Protein AF-A0A8D8JQ17-F1 (afdb_monomer_lite)

Secondary structure (DSSP, 8-state):
---------TTS----TTTTTT-S-TTS------SSSPP-----GGG-PPPP-GGGS-GGG--TTS-TTTTHHHHHHHHHHHHHHHHHHHHHHHHHHHHHHHHHTSPPTT-

Organism: Culex pipiens (NCBI:txid7175)

Radius of gyration: 30.54 Å; chains: 1; bounding box: 68×34×79 Å

pLDDT: mean 79.53, std 19.56, range [33.91, 98.69]

Foldseek 3Di:
DDDDPPPPPPPDDDQDPVVCVPVADPPDDDDDDDPDDRDDHDDDPVVDDDDDPLVPDDPLPNDPVDDSVVCVVVVVCVVCVVVVVVVVVVVVVVVVVVVVVVVVPDDDPVD

Sequence (111 aa):
VKSDNLLVDTKKPFLCRESLSGQSAKSGLAVSSSLNARSSVRFAHTDIKIPDFSDYRRPEVLNPNKQSQESGDARRAFSYLMTGSTLVVGVYTAKTVVTQFESSMRASADV

Structure (mmCIF, N/CA/C/O backbone):
data_AF-A0A8D8JQ17-F1
#
_entry.id   AF-A0A8D8JQ17-F1
#
loop_
_atom_site.group_PDB
_atom_site.id
_atom_site.type_symbol
_atom_site.label_atom_id
_atom_site.label_alt_id
_atom_site.label_comp_id
_atom_site.label_asym_id
_atom_site.label_entity_id
_atom_site.label_seq_id
_atom_site.pdbx_PDB_ins_code
_atom_site.Cartn_x
_atom_site.Cartn_y
_atom_site.Cartn_z
_atom_site.occupancy
_atom_site.B_iso_or_equiv
_atom_site.auth_seq_id
_atom_site.auth_comp_id
_atom_site.auth_asym_id
_atom_site.auth_atom_id
_atom_site.pdbx_PDB_model_num
ATOM 1 N N . VAL A 1 1 ? -39.511 -4.867 -15.186 1.00 38.88 1 VAL A N 1
ATOM 2 C CA . VAL A 1 1 ? -39.126 -3.672 -14.401 1.00 38.88 1 VAL A CA 1
ATOM 3 C C . VAL A 1 1 ? -38.148 -4.136 -13.339 1.00 38.88 1 VAL A C 1
ATOM 5 O O . VAL A 1 1 ? -38.531 -4.916 -12.479 1.00 38.88 1 VAL A O 1
ATOM 8 N N . LYS A 1 2 ? -36.864 -3.813 -13.510 1.00 33.91 2 LYS A N 1
ATOM 9 C CA . LYS A 1 2 ? -35.771 -4.256 -12.638 1.00 33.91 2 LYS A CA 1
ATOM 10 C C . LYS A 1 2 ? -35.773 -3.337 -11.417 1.00 33.91 2 LYS A C 1
ATOM 12 O O . LYS A 1 2 ? -35.641 -2.133 -11.579 1.00 33.91 2 LYS A O 1
ATOM 17 N N . SER A 1 3 ? -36.029 -3.887 -10.236 1.00 43.19 3 SER A N 1
ATOM 18 C CA . SER A 1 3 ? -35.979 -3.143 -8.980 1.00 43.19 3 SER A CA 1
ATOM 19 C C . SER A 1 3 ? -34.520 -2.881 -8.629 1.00 43.19 3 SER A C 1
ATOM 21 O O . SER A 1 3 ? -33.791 -3.808 -8.269 1.00 43.19 3 SER A O 1
ATOM 23 N N . ASP A 1 4 ? -34.093 -1.631 -8.765 1.00 42.19 4 ASP A N 1
ATOM 24 C CA . ASP A 1 4 ? -32.829 -1.174 -8.208 1.00 42.19 4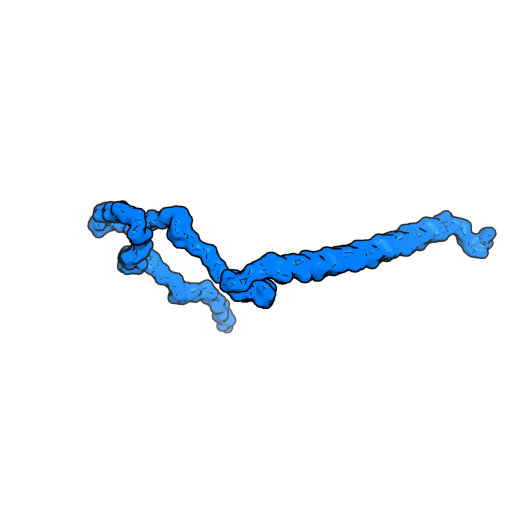 ASP A CA 1
ATOM 25 C C . ASP A 1 4 ? -32.912 -1.329 -6.688 1.00 42.19 4 ASP A C 1
ATOM 27 O O . ASP A 1 4 ? -33.691 -0.654 -6.012 1.00 42.19 4 ASP A O 1
ATOM 31 N N . ASN A 1 5 ? -32.145 -2.278 -6.150 1.00 51.38 5 ASN A N 1
ATOM 32 C CA . ASN A 1 5 ? -31.953 -2.417 -4.715 1.00 51.38 5 ASN A CA 1
ATOM 33 C C . ASN A 1 5 ? -31.162 -1.195 -4.245 1.00 51.38 5 ASN A C 1
ATOM 35 O O . ASN A 1 5 ? -29.932 -1.208 -4.208 1.00 51.38 5 ASN A O 1
ATOM 39 N N . LEU A 1 6 ? -31.874 -0.115 -3.925 1.00 53.00 6 LEU A N 1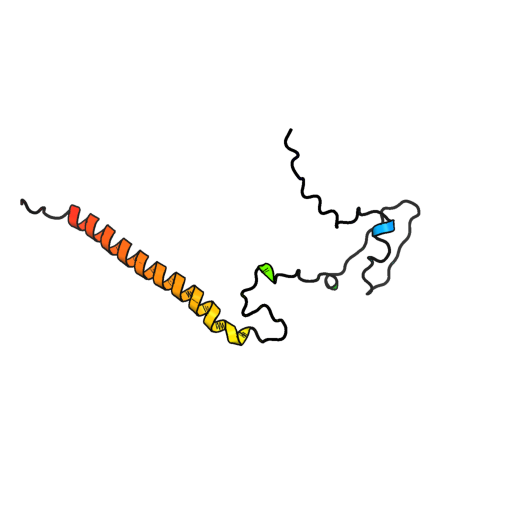
ATOM 40 C CA . LEU A 1 6 ? -31.325 0.975 -3.140 1.00 53.00 6 LEU A CA 1
ATOM 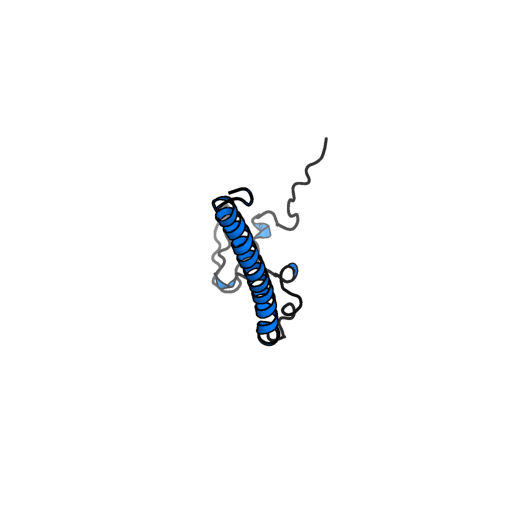41 C C . LEU A 1 6 ? -30.816 0.353 -1.840 1.00 53.00 6 LEU A C 1
ATOM 43 O O . LEU A 1 6 ? -31.601 -0.186 -1.059 1.00 53.00 6 LEU A O 1
ATOM 47 N N . LEU A 1 7 ? -29.500 0.398 -1.631 1.00 57.66 7 LEU A N 1
ATOM 48 C CA . LEU A 1 7 ? -28.855 0.033 -0.373 1.00 57.66 7 LEU A CA 1
ATOM 49 C C . LEU A 1 7 ? -29.260 1.080 0.671 1.00 57.66 7 LEU A C 1
ATOM 51 O O . LEU A 1 7 ? -28.519 2.001 1.005 1.00 57.66 7 LEU A O 1
ATOM 55 N N . VAL A 1 8 ? -30.498 0.982 1.141 1.00 53.88 8 VAL A N 1
ATOM 56 C CA . VAL A 1 8 ? -30.940 1.638 2.358 1.00 53.88 8 VAL A CA 1
ATOM 57 C C . VAL A 1 8 ? -30.454 0.736 3.476 1.00 53.88 8 VAL A C 1
ATOM 59 O O . VAL A 1 8 ? -30.945 -0.377 3.651 1.00 53.88 8 VAL A O 1
ATOM 62 N N . ASP A 1 9 ? -29.431 1.197 4.189 1.00 52.53 9 ASP A N 1
ATOM 63 C CA . ASP A 1 9 ? -28.966 0.556 5.412 1.00 52.53 9 ASP A CA 1
ATOM 64 C C . ASP A 1 9 ? -30.109 0.578 6.437 1.00 52.53 9 ASP A C 1
ATOM 66 O O . ASP A 1 9 ? -30.332 1.571 7.129 1.00 52.53 9 ASP A O 1
ATOM 70 N N . THR A 1 10 ? -30.866 -0.518 6.504 1.00 56.41 10 THR A N 1
ATOM 71 C CA . THR A 1 10 ? -32.000 -0.716 7.418 1.00 56.41 10 THR A CA 1
ATOM 72 C C . THR A 1 10 ? -31.588 -0.679 8.887 1.00 56.41 10 THR A C 1
ATOM 74 O O . THR A 1 10 ? -32.454 -0.606 9.758 1.00 56.41 10 THR A O 1
ATOM 77 N N . LYS A 1 11 ? -30.281 -0.692 9.187 1.00 56.59 11 LYS A N 1
ATOM 78 C CA . LYS A 1 11 ? -29.756 -0.533 10.545 1.00 56.59 11 LYS A CA 1
ATOM 79 C C . LYS A 1 11 ? -29.566 0.923 10.956 1.00 56.59 11 LYS A C 1
ATOM 81 O O . LYS A 1 11 ? -29.274 1.160 12.126 1.00 56.59 11 LYS A O 1
ATOM 86 N N . LYS A 1 12 ? -29.725 1.899 10.055 1.00 57.31 12 LYS A N 1
ATOM 87 C CA . LYS A 1 12 ? -29.691 3.318 10.431 1.00 57.31 12 LYS A CA 1
ATOM 88 C C . LYS A 1 12 ? -31.057 3.713 10.992 1.00 57.31 12 LYS A C 1
ATOM 90 O O . LYS A 1 12 ? -32.014 3.800 10.221 1.00 57.31 12 LYS A O 1
ATOM 95 N N . PRO A 1 13 ? -31.184 3.948 12.311 1.00 57.41 13 PRO A N 1
ATOM 96 C CA . PRO A 1 13 ? -32.449 4.392 12.870 1.00 57.41 13 PRO A CA 1
ATOM 97 C C . PRO A 1 13 ? -32.812 5.749 12.263 1.00 57.41 13 PRO A C 1
ATOM 99 O O . PRO A 1 13 ? -31.967 6.644 12.171 1.00 57.41 13 PRO A O 1
ATOM 102 N N . PHE A 1 14 ? -34.075 5.907 11.857 1.00 56.16 14 PHE A N 1
ATOM 103 C CA . PHE A 1 14 ? -34.635 7.225 11.571 1.00 56.16 14 PHE A CA 1
ATOM 104 C C . PHE A 1 14 ? -34.374 8.119 12.784 1.00 56.16 14 PHE A C 1
ATOM 106 O O . PHE A 1 14 ? -34.719 7.739 13.900 1.00 56.16 14 PHE A O 1
ATOM 113 N N . LEU A 1 15 ? -33.722 9.267 12.569 1.00 60.12 15 LEU A N 1
ATOM 114 C CA . LEU A 1 15 ? -33.333 10.197 13.632 1.00 60.12 15 LEU A CA 1
ATOM 115 C C . LEU A 1 15 ? -34.566 10.954 14.153 1.00 60.12 15 LEU A C 1
ATOM 117 O O . LEU A 1 15 ? -34.759 12.136 13.870 1.00 60.12 15 LEU A O 1
ATOM 121 N N . CYS A 1 16 ? -35.417 10.245 14.885 1.00 58.62 16 CYS A N 1
ATOM 122 C CA . CYS A 1 16 ? -36.570 10.779 15.595 1.00 58.62 16 CYS A CA 1
ATOM 123 C C . CYS A 1 16 ? -36.180 11.120 17.041 1.00 58.62 16 CYS A C 1
ATOM 125 O O . CYS A 1 16 ? -35.153 10.677 17.560 1.00 58.62 16 CYS A O 1
ATOM 127 N N . ARG A 1 17 ? -37.006 11.913 17.727 1.00 57.38 17 ARG A N 1
ATOM 128 C CA . ARG A 1 17 ? -36.770 12.312 19.126 1.00 57.38 17 ARG A CA 1
ATOM 129 C C . ARG A 1 17 ? -36.561 11.095 20.038 1.00 57.38 17 ARG A C 1
ATOM 131 O O . ARG A 1 17 ? -35.731 11.126 20.942 1.00 57.38 17 ARG A O 1
ATOM 138 N N . GLU A 1 18 ? -37.283 10.018 19.761 1.00 63.00 18 GLU A N 1
ATOM 139 C CA . GLU A 1 18 ? -37.270 8.755 20.492 1.00 63.00 18 GLU A CA 1
ATOM 140 C C . GLU A 1 18 ? -35.980 7.964 20.238 1.00 63.00 18 GLU A C 1
ATOM 142 O O . GLU A 1 18 ? -35.457 7.345 21.160 1.00 63.00 18 GLU A O 1
ATOM 147 N N . SER A 1 19 ? -35.414 8.033 19.025 1.00 62.09 19 SER A N 1
ATOM 148 C CA . SER A 1 19 ? -34.164 7.340 18.679 1.00 62.09 19 SER A CA 1
ATOM 149 C C . SER A 1 19 ? -32.920 8.045 19.227 1.00 62.09 19 SER A C 1
ATOM 151 O O . SER A 1 19 ? -31.878 7.413 19.389 1.00 62.09 19 SER A O 1
ATOM 153 N N . LEU A 1 20 ? -33.012 9.354 19.496 1.00 59.03 20 LEU A N 1
ATOM 154 C CA . LEU A 1 20 ? -31.962 10.150 20.144 1.00 59.03 20 LEU A CA 1
ATOM 155 C C . LEU A 1 20 ? -31.981 10.026 21.680 1.00 59.03 20 LEU A C 1
ATOM 157 O O . LEU A 1 20 ? -31.031 10.456 22.341 1.00 59.03 20 LEU A O 1
ATOM 161 N N . SER A 1 21 ? -33.027 9.432 22.262 1.00 57.34 21 SER A N 1
ATOM 162 C CA . SER A 1 21 ? -33.107 9.175 23.702 1.00 57.34 21 SER A CA 1
ATOM 163 C C . SER A 1 21 ? -31.997 8.210 24.135 1.00 57.34 21 SER A C 1
ATOM 165 O O . SER A 1 21 ? -31.861 7.116 23.595 1.00 57.34 21 SER A O 1
ATOM 167 N N . GLY A 1 22 ? -31.156 8.622 25.089 1.00 59.56 22 GLY A N 1
ATOM 168 C CA . GLY A 1 22 ? -30.042 7.804 25.592 1.00 59.56 22 GLY A CA 1
ATOM 169 C C . GLY A 1 22 ? -28.775 7.783 24.721 1.00 59.56 22 GLY A C 1
ATOM 170 O O . GLY A 1 22 ? -27.785 7.181 25.130 1.00 59.56 22 GLY A O 1
ATOM 171 N N . GLN A 1 23 ? -28.766 8.481 23.578 1.00 62.56 23 GLN A N 1
ATOM 172 C CA . GLN A 1 23 ? -27.586 8.666 22.710 1.00 62.56 23 GLN A CA 1
ATOM 173 C C . GLN A 1 23 ? -26.631 9.763 23.217 1.00 62.56 23 GLN A C 1
ATOM 175 O O . GLN A 1 23 ? -25.587 10.000 22.615 1.00 62.56 23 GLN A O 1
ATOM 180 N N . SER A 1 24 ? -26.985 10.458 24.304 1.00 56.69 24 SER A N 1
ATOM 181 C CA . SER A 1 24 ? -26.143 11.510 24.877 1.00 56.69 24 SER A CA 1
ATOM 182 C C . SER A 1 24 ? -24.799 10.943 25.321 1.00 56.69 24 SER A C 1
ATOM 184 O O . SER A 1 24 ? -24.753 9.945 26.044 1.00 56.69 24 SER A O 1
ATOM 186 N N . ALA A 1 25 ? -23.719 11.626 24.936 1.00 57.28 25 ALA A N 1
ATOM 187 C CA . ALA A 1 25 ? -22.381 11.367 25.444 1.00 57.28 25 ALA A CA 1
ATOM 188 C C . ALA A 1 25 ? -22.437 11.321 26.978 1.00 57.28 25 ALA A C 1
ATOM 190 O O . ALA A 1 25 ? -22.801 12.304 27.627 1.00 57.28 25 ALA A O 1
ATOM 191 N N . LYS A 1 26 ? -22.146 10.158 27.569 1.00 56.31 26 LYS A N 1
ATOM 192 C CA . LYS A 1 26 ? -22.281 9.894 29.014 1.00 56.31 26 LYS A CA 1
ATOM 193 C C . LYS A 1 26 ? -21.246 10.645 29.875 1.00 56.31 26 LYS A C 1
ATOM 195 O O . LYS A 1 26 ? -21.046 10.284 31.029 1.00 56.31 26 LYS A O 1
ATOM 200 N N . SER A 1 27 ? -20.577 11.665 29.336 1.00 54.47 27 SER A N 1
ATOM 201 C CA . SER A 1 27 ? -19.420 12.327 29.948 1.00 54.47 27 SER A CA 1
ATOM 202 C C . SER A 1 27 ? -19.577 13.841 30.167 1.00 54.47 27 SER A C 1
ATOM 204 O O . SER A 1 27 ? -18.572 14.528 30.320 1.00 54.47 27 SER A O 1
ATOM 206 N N . GLY A 1 28 ? -20.798 14.393 30.217 1.00 56.09 28 GLY A N 1
ATOM 207 C CA . GLY A 1 28 ? -20.998 15.819 30.526 1.00 56.09 28 GLY A CA 1
ATOM 208 C C . GLY A 1 28 ? -22.425 16.209 30.929 1.00 56.09 28 GLY A C 1
ATOM 209 O O . GLY A 1 28 ? -23.360 15.431 30.747 1.00 56.09 28 GLY A O 1
ATOM 210 N N . LEU A 1 29 ? -22.589 17.423 31.483 1.00 51.59 29 LEU A N 1
ATOM 211 C CA . LEU A 1 29 ? -23.900 17.995 31.824 1.00 51.59 29 LEU A CA 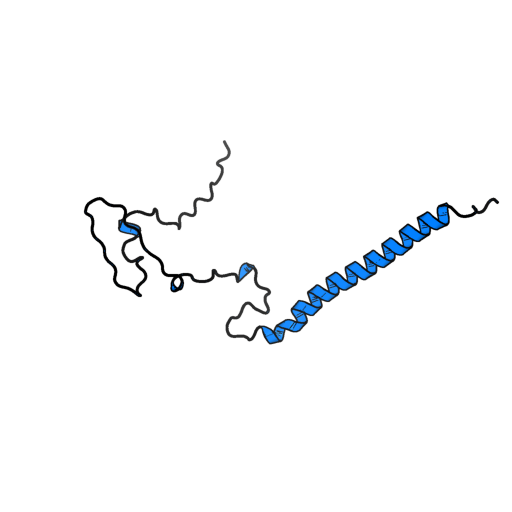1
ATOM 212 C C . LEU A 1 29 ? -24.784 18.088 30.570 1.00 51.59 29 LEU A C 1
ATOM 214 O O . LEU A 1 29 ? -24.527 18.889 29.671 1.00 51.59 29 LEU A O 1
ATOM 218 N N . ALA A 1 30 ? -25.846 17.286 30.533 1.00 54.03 30 ALA A N 1
ATOM 219 C CA . ALA A 1 30 ? -26.859 17.331 29.489 1.00 54.03 30 ALA A CA 1
ATOM 220 C C . ALA A 1 30 ? -27.951 18.345 29.868 1.00 54.03 30 ALA A C 1
ATOM 222 O O . ALA A 1 30 ? 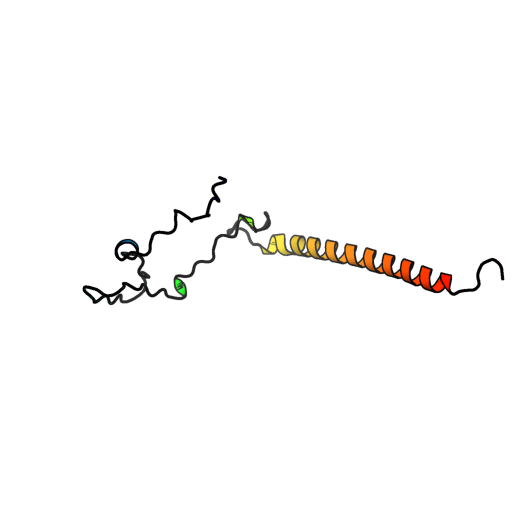-28.689 18.142 30.830 1.00 54.03 30 ALA A O 1
ATOM 223 N N . VAL A 1 31 ? -28.067 19.435 29.107 1.00 53.97 31 VAL A N 1
ATOM 224 C CA . VAL A 1 31 ? -29.177 20.395 29.217 1.00 53.97 31 VAL A CA 1
ATOM 225 C C . VAL A 1 31 ? -30.171 20.096 28.097 1.00 53.97 31 VAL A C 1
ATOM 227 O O . VAL A 1 31 ? -29.804 20.125 26.923 1.00 53.97 31 VAL A O 1
ATOM 230 N N . SER A 1 32 ? -31.425 19.800 28.443 1.00 56.50 32 SER A N 1
ATOM 231 C CA . SER A 1 32 ? -32.514 19.616 27.478 1.00 56.50 32 SER A CA 1
ATOM 232 C C . SER A 1 32 ? -33.708 20.477 27.876 1.00 56.50 32 SER A C 1
ATOM 234 O O . SER A 1 32 ? -34.271 20.296 28.953 1.00 56.50 32 SER A O 1
ATOM 236 N N . SER A 1 33 ? -34.100 21.416 27.016 1.00 53.78 33 SER A N 1
ATOM 237 C CA . SER A 1 33 ? -35.329 22.191 27.187 1.00 53.78 33 SER A CA 1
ATOM 238 C C . SER A 1 33 ? -35.958 22.517 25.831 1.00 53.78 33 SER A C 1
ATOM 240 O O . SER A 1 33 ? -35.450 23.340 25.079 1.00 53.78 33 SER A O 1
ATOM 242 N N . SER A 1 34 ? -37.072 21.853 25.501 1.00 59.44 34 SER A N 1
ATOM 243 C CA . SER A 1 34 ? -38.152 22.398 24.658 1.00 59.44 34 SER A CA 1
ATOM 244 C C . SER A 1 34 ? -39.326 21.411 24.556 1.00 59.44 34 SER A C 1
ATOM 246 O O . SER A 1 34 ? -39.138 20.195 24.599 1.00 59.44 34 SER A O 1
ATOM 248 N N . LEU A 1 35 ? -40.539 21.937 24.369 1.00 57.06 35 LEU A N 1
ATOM 249 C CA . LEU A 1 35 ? -41.741 21.138 24.097 1.00 57.06 35 LEU A CA 1
ATOM 250 C C . LEU A 1 35 ? -41.888 20.767 22.606 1.00 57.06 35 LEU A C 1
ATOM 252 O O . LEU A 1 35 ? -42.524 19.762 22.312 1.00 57.06 35 LEU A O 1
ATOM 256 N N . ASN A 1 36 ? -41.253 21.519 21.692 1.00 57.62 36 ASN A N 1
ATOM 257 C CA . ASN A 1 36 ? -41.383 21.375 20.230 1.00 57.62 36 ASN A CA 1
ATOM 258 C C . ASN A 1 36 ? -40.073 21.580 19.430 1.00 57.62 36 ASN A C 1
ATOM 260 O O . ASN A 1 36 ? -40.126 21.657 18.203 1.00 57.62 36 ASN A O 1
ATOM 264 N N . ALA A 1 37 ? -38.896 21.705 20.058 1.00 58.16 37 ALA A N 1
ATOM 265 C CA . ALA A 1 37 ? -37.649 21.885 19.303 1.00 58.16 37 ALA A CA 1
ATOM 266 C C . ALA A 1 37 ? -37.009 20.541 18.930 1.00 58.16 37 ALA A C 1
ATOM 268 O O . ALA A 1 37 ? -37.174 19.523 19.607 1.00 58.16 37 ALA A O 1
ATOM 269 N N . ARG A 1 38 ? -36.242 20.551 17.835 1.00 57.56 38 ARG A N 1
ATOM 270 C CA . ARG A 1 38 ? -35.463 19.390 17.398 1.00 57.56 38 ARG A CA 1
ATOM 271 C C . ARG A 1 38 ? -34.431 19.038 18.470 1.00 57.56 38 ARG A C 1
ATOM 273 O O . ARG A 1 38 ? -33.603 19.871 18.828 1.00 57.56 38 ARG A O 1
ATOM 280 N N . SER A 1 39 ? -34.461 17.803 18.964 1.00 62.62 39 SER A N 1
ATOM 281 C CA . SER A 1 39 ? -33.414 17.278 19.839 1.00 62.62 39 SER A CA 1
ATOM 282 C C . SER A 1 39 ? -32.107 17.168 19.052 1.00 62.62 39 SER A C 1
ATOM 284 O O . SER A 1 39 ? -32.069 16.486 18.030 1.00 62.62 39 SER A O 1
ATOM 286 N N . SER A 1 40 ? -31.037 17.812 19.514 1.00 63.00 40 SER A N 1
ATOM 287 C CA . SER A 1 40 ? -29.684 17.610 18.986 1.00 63.00 40 SER A CA 1
ATOM 288 C C . SER A 1 40 ? -28.804 16.977 20.057 1.00 63.00 40 SER A C 1
ATOM 290 O O . SER A 1 40 ? -28.719 17.513 21.162 1.00 63.00 40 SER A O 1
ATOM 292 N N . VAL A 1 41 ? -28.119 15.883 19.731 1.00 66.56 41 VAL A N 1
ATOM 293 C CA . VAL A 1 41 ? -27.065 15.319 20.585 1.00 66.56 41 VAL A CA 1
ATOM 294 C C . VAL A 1 41 ? -25.743 15.993 20.226 1.00 66.56 41 VAL A C 1
ATOM 296 O O . VAL A 1 41 ? -25.361 16.027 19.057 1.00 66.56 41 VAL A O 1
ATOM 299 N N . ARG A 1 42 ? -25.050 16.552 21.223 1.00 69.06 42 ARG A N 1
ATOM 300 C CA . ARG A 1 42 ? -23.679 17.050 21.065 1.00 69.06 42 ARG A CA 1
ATOM 301 C C . ARG A 1 42 ? -22.713 15.919 21.395 1.00 69.06 42 ARG A C 1
ATOM 303 O O . ARG A 1 42 ? -22.652 15.497 22.544 1.00 69.06 42 ARG A O 1
ATOM 310 N N . PHE A 1 43 ? -21.983 15.445 20.393 1.00 71.88 43 PHE A N 1
ATOM 311 C CA . PHE A 1 43 ? -20.905 14.478 20.582 1.00 71.88 43 PHE A CA 1
ATOM 312 C C . PHE A 1 43 ? -19.596 15.215 20.873 1.00 71.88 43 PHE A C 1
ATOM 314 O O . PHE A 1 43 ? -19.301 16.240 20.252 1.00 71.88 43 PHE A O 1
ATOM 321 N N . ALA A 1 44 ? -18.821 14.708 21.823 1.00 82.25 44 ALA A N 1
ATOM 322 C CA . ALA A 1 44 ? -17.462 15.152 22.075 1.00 82.25 44 ALA A CA 1
ATOM 323 C C . ALA A 1 44 ? -16.491 14.438 21.123 1.00 82.25 44 ALA A C 1
ATOM 325 O O . ALA A 1 44 ? -16.771 13.354 20.611 1.00 82.25 44 ALA A O 1
ATOM 326 N N . HIS A 1 45 ? -15.301 15.011 20.923 1.00 85.94 45 HIS A N 1
ATOM 327 C CA . HIS A 1 45 ? -14.255 14.365 20.118 1.00 85.94 45 HIS A CA 1
ATOM 328 C C . HIS A 1 45 ? -13.834 12.990 20.681 1.00 85.94 45 HIS A C 1
ATOM 330 O O . HIS A 1 45 ? -13.309 12.163 19.943 1.00 85.94 45 HIS A O 1
ATOM 336 N N . THR A 1 46 ? -14.105 12.722 21.964 1.00 83.81 46 THR A N 1
ATOM 337 C CA . THR A 1 46 ? -13.867 11.441 22.648 1.00 83.81 46 THR A CA 1
ATOM 338 C C . THR A 1 46 ? -14.872 10.344 22.297 1.00 83.81 46 THR A C 1
ATOM 340 O O . THR A 1 46 ? -14.594 9.173 22.541 1.00 83.81 46 THR A O 1
ATOM 343 N N . ASP A 1 47 ? -16.032 10.689 21.734 1.00 78.94 47 ASP A N 1
ATOM 344 C CA . ASP A 1 47 ? -17.059 9.707 21.355 1.00 78.94 47 ASP A CA 1
ATOM 345 C C . ASP A 1 47 ? -16.752 9.039 20.006 1.00 78.94 47 ASP A C 1
ATOM 347 O O . ASP A 1 47 ? -17.376 8.044 19.629 1.00 78.94 47 ASP A O 1
ATOM 351 N N . ILE A 1 48 ? -15.772 9.574 19.272 1.00 83.38 48 ILE A N 1
ATOM 352 C CA . ILE A 1 48 ? -15.348 9.051 17.978 1.00 83.38 48 ILE A CA 1
ATOM 353 C C . ILE A 1 48 ? -14.534 7.777 18.206 1.00 83.38 48 ILE A C 1
ATOM 355 O O . ILE A 1 48 ? -13.403 7.810 18.687 1.00 83.38 48 ILE A O 1
ATOM 359 N N . LYS A 1 49 ? -15.102 6.638 17.807 1.00 88.44 49 LYS A N 1
ATOM 360 C CA . LYS A 1 49 ? -14.384 5.362 17.731 1.00 88.44 49 LYS A CA 1
ATOM 361 C C . LYS A 1 49 ? -13.901 5.128 16.308 1.00 88.44 49 LYS A C 1
ATOM 363 O O . LYS A 1 49 ? -14.646 5.349 15.355 1.00 88.44 49 LYS A O 1
ATOM 368 N N . ILE A 1 50 ? -12.664 4.655 16.172 1.00 91.62 50 ILE A N 1
ATOM 369 C CA . ILE A 1 50 ? -12.138 4.232 14.872 1.00 91.62 50 ILE A CA 1
ATOM 370 C C . ILE A 1 50 ? -12.960 3.021 14.400 1.00 91.62 50 ILE A C 1
ATOM 372 O O . ILE A 1 50 ? -13.136 2.085 15.186 1.00 91.62 50 ILE A O 1
ATOM 376 N N . PRO A 1 51 ? -13.477 3.029 13.158 1.00 94.69 51 PRO A N 1
ATOM 377 C CA . PRO A 1 51 ? -14.175 1.881 12.595 1.00 94.69 51 PRO A CA 1
ATOM 378 C C . PRO A 1 51 ? -13.302 0.626 12.580 1.00 94.69 51 PRO A C 1
ATOM 380 O O . PRO A 1 51 ? -12.072 0.701 12.583 1.00 94.69 51 PRO A O 1
ATOM 383 N N . ASP A 1 52 ? -13.943 -0.536 12.523 1.00 94.25 52 ASP A N 1
ATOM 384 C CA . ASP A 1 52 ? -13.218 -1.775 12.284 1.00 94.25 52 ASP A CA 1
ATOM 385 C C . ASP A 1 52 ? -12.728 -1.832 10.826 1.00 94.25 52 ASP A C 1
ATOM 387 O O . ASP A 1 52 ? -13.470 -1.540 9.891 1.00 94.25 52 ASP A O 1
ATOM 391 N N . PHE A 1 53 ? -11.461 -2.204 10.648 1.00 96.81 53 PHE A N 1
ATOM 392 C CA . PHE A 1 53 ? -10.797 -2.357 9.350 1.00 96.81 53 PHE A CA 1
ATOM 393 C C . PHE A 1 53 ? -10.275 -3.783 9.146 1.00 96.81 53 PHE A C 1
ATOM 395 O O . PHE A 1 53 ? -9.391 -3.991 8.315 1.00 96.81 53 PHE A O 1
ATOM 402 N N . SER A 1 54 ? -10.764 -4.759 9.913 1.00 95.56 54 SER A N 1
ATOM 403 C CA . SER A 1 54 ? -10.301 -6.149 9.847 1.00 95.56 54 SER A CA 1
ATOM 404 C C . SER A 1 54 ? -10.328 -6.706 8.419 1.00 95.56 54 SER A C 1
ATOM 406 O O . SER A 1 54 ? -9.331 -7.269 7.983 1.00 95.56 54 SER A O 1
ATOM 408 N N . ASP A 1 55 ? -11.364 -6.404 7.635 1.00 97.25 55 ASP A N 1
ATOM 409 C CA . ASP A 1 55 ? -11.480 -6.852 6.236 1.00 97.25 55 ASP A CA 1
ATOM 410 C C . ASP A 1 55 ? -10.387 -6.304 5.297 1.00 97.25 55 ASP A C 1
ATOM 412 O O . ASP A 1 55 ? -10.108 -6.888 4.252 1.00 97.25 55 ASP A O 1
ATOM 416 N N . TYR A 1 56 ? -9.746 -5.188 5.656 1.00 96.94 56 TYR A N 1
ATOM 417 C CA . TYR A 1 56 ? -8.708 -4.532 4.848 1.00 96.94 56 TYR A CA 1
ATOM 418 C C . TYR A 1 56 ? -7.294 -4.751 5.387 1.00 96.94 56 TYR A C 1
ATOM 420 O O . TYR A 1 56 ? -6.301 -4.437 4.723 1.00 96.94 56 TYR A O 1
ATOM 428 N N . ARG A 1 57 ? -7.173 -5.235 6.623 1.00 96.75 57 ARG A N 1
ATOM 429 C CA . ARG A 1 57 ? -5.880 -5.462 7.259 1.00 96.75 57 ARG A CA 1
ATOM 430 C C . ARG A 1 57 ? -5.231 -6.704 6.672 1.00 96.75 57 ARG A C 1
ATOM 432 O O . ARG A 1 57 ? -5.875 -7.708 6.391 1.00 96.75 57 ARG A O 1
ATOM 439 N N . ARG A 1 58 ? -3.904 -6.657 6.545 1.00 96.12 58 ARG A N 1
ATOM 440 C CA . ARG A 1 58 ? -3.143 -7.870 6.241 1.00 96.12 58 ARG A CA 1
ATOM 441 C C . ARG A 1 58 ? -3.314 -8.879 7.388 1.00 96.12 58 ARG A C 1
ATOM 443 O O . ARG A 1 58 ? -3.348 -8.444 8.544 1.00 96.12 58 ARG A O 1
ATOM 450 N N . PRO A 1 59 ? -3.339 -10.196 7.109 1.00 96.06 59 PRO A N 1
ATOM 451 C CA . PRO A 1 59 ? -3.576 -11.225 8.126 1.00 96.06 59 PRO A CA 1
ATOM 452 C C . PRO A 1 59 ? -2.659 -11.115 9.352 1.00 96.06 59 PRO A C 1
ATOM 454 O O . PRO A 1 59 ? -3.075 -11.299 10.492 1.00 96.06 59 PRO A O 1
ATOM 457 N N . GLU A 1 60 ? -1.410 -10.723 9.118 1.00 94.94 60 GLU A N 1
ATOM 458 C CA . GLU A 1 60 ? -0.357 -10.554 10.122 1.00 94.94 60 GLU A CA 1
ATOM 459 C C . GLU A 1 60 ? -0.558 -9.396 11.123 1.00 94.94 60 GLU A C 1
ATOM 461 O O . GLU A 1 60 ? 0.209 -9.294 12.080 1.00 94.94 60 GLU A O 1
ATOM 466 N N . VAL A 1 61 ? -1.562 -8.525 10.931 1.00 97.12 61 VAL A N 1
ATOM 467 C CA . VAL A 1 61 ? -1.911 -7.411 11.846 1.00 97.12 61 VAL A CA 1
ATOM 468 C C . VAL A 1 61 ? -3.395 -7.366 12.233 1.00 97.12 61 VAL A C 1
ATOM 470 O O . VAL A 1 61 ? -3.907 -6.328 12.663 1.00 97.12 61 VAL A O 1
ATOM 473 N N . LEU A 1 62 ? -4.097 -8.491 12.079 1.00 96.12 62 LEU A N 1
ATOM 474 C CA . LEU A 1 62 ? -5.487 -8.632 12.518 1.00 96.12 62 LEU A CA 1
ATOM 475 C C . LEU A 1 62 ? -5.611 -8.684 14.044 1.00 96.12 62 LEU A C 1
ATOM 477 O O . LEU A 1 62 ? -6.518 -8.079 14.604 1.00 96.12 62 LEU A O 1
ATOM 481 N N . ASN A 1 63 ? -4.698 -9.387 14.724 1.00 95.44 63 ASN A N 1
ATOM 482 C CA . ASN A 1 63 ? -4.766 -9.563 16.173 1.00 95.44 63 ASN A CA 1
ATOM 483 C C . ASN A 1 63 ? -4.304 -8.288 16.913 1.00 95.44 63 ASN A C 1
ATOM 485 O O . ASN A 1 63 ? -3.116 -7.962 16.846 1.00 95.44 63 ASN A O 1
ATOM 489 N N . PRO A 1 64 ? -5.184 -7.602 17.671 1.00 93.50 64 PRO A N 1
ATOM 490 C CA . PRO A 1 64 ? -4.828 -6.380 18.395 1.00 93.50 64 PRO A CA 1
ATOM 491 C C . PRO A 1 64 ? -3.889 -6.619 19.587 1.00 93.50 64 PRO A C 1
ATOM 493 O O . PRO A 1 64 ? -3.234 -5.683 20.033 1.00 93.50 64 PRO A O 1
ATOM 496 N N . ASN A 1 65 ? -3.793 -7.855 20.091 1.00 95.88 65 ASN A N 1
ATOM 497 C CA . ASN A 1 65 ? -2.925 -8.212 21.217 1.00 95.88 65 ASN A CA 1
ATOM 498 C C . ASN A 1 65 ? -1.501 -8.597 20.778 1.00 95.88 65 ASN A C 1
ATOM 500 O O . ASN A 1 65 ? -0.642 -8.831 21.626 1.00 95.88 65 ASN A O 1
ATOM 504 N N . LYS A 1 66 ? -1.239 -8.688 19.464 1.00 95.56 66 LYS A N 1
ATOM 505 C CA . LYS A 1 66 ? 0.088 -8.986 18.909 1.00 95.56 66 LYS A CA 1
ATOM 506 C C . LYS A 1 66 ? 0.770 -7.699 18.445 1.00 95.56 66 LYS A C 1
ATOM 508 O O . LYS A 1 66 ? 0.163 -6.851 17.790 1.00 95.56 66 LYS A O 1
ATOM 513 N N . GLN A 1 67 ? 2.065 -7.567 18.723 1.00 95.75 67 GLN A N 1
ATOM 514 C CA . GLN A 1 67 ? 2.834 -6.414 18.273 1.00 95.75 67 GLN A CA 1
ATOM 515 C C . GLN A 1 67 ? 3.003 -6.423 16.745 1.00 95.75 67 GLN A C 1
ATOM 517 O O . GLN A 1 67 ? 3.597 -7.324 16.162 1.00 95.75 67 GLN A O 1
ATOM 522 N N . SER A 1 68 ? 2.539 -5.362 16.082 1.00 96.50 68 SER A N 1
ATOM 523 C CA . SER A 1 68 ? 2.632 -5.222 14.618 1.00 96.50 68 SER A CA 1
ATOM 524 C C . SER A 1 68 ? 4.048 -4.939 14.087 1.00 96.50 68 SER A C 1
ATOM 526 O O . SER A 1 68 ? 4.240 -4.901 12.870 1.00 96.50 68 SER A O 1
ATOM 528 N N . GLN A 1 69 ? 5.022 -4.698 14.974 1.00 96.06 69 GLN A N 1
ATOM 529 C CA . GLN A 1 69 ? 6.423 -4.473 14.596 1.00 96.06 69 GLN A CA 1
ATOM 530 C C . GLN A 1 69 ? 7.103 -5.764 14.133 1.00 96.06 69 GLN A C 1
ATOM 532 O O . GLN A 1 69 ? 7.905 -5.720 13.210 1.00 96.06 69 GLN A O 1
ATOM 537 N N . GLU A 1 70 ? 6.715 -6.914 14.691 1.00 95.50 70 GLU A N 1
ATOM 538 C CA . GLU A 1 70 ? 7.275 -8.225 14.336 1.00 95.50 70 GLU A CA 1
ATOM 539 C C . GLU A 1 70 ? 7.046 -8.571 12.852 1.00 95.50 70 GLU A C 1
ATOM 541 O O . GLU A 1 70 ? 7.930 -9.097 12.186 1.00 95.50 70 GLU A O 1
ATOM 546 N N . SER A 1 71 ? 5.886 -8.201 12.296 1.00 96.69 71 SER A N 1
ATOM 547 C CA . SER A 1 71 ? 5.569 -8.339 10.864 1.00 96.69 71 SER A CA 1
ATOM 548 C C . SER A 1 71 ? 5.884 -7.081 10.041 1.00 96.69 71 SER A C 1
ATOM 550 O O . SER A 1 71 ? 5.497 -6.970 8.876 1.00 96.69 71 SER A O 1
ATOM 552 N N . GLY A 1 72 ? 6.530 -6.074 10.635 1.00 96.88 72 GLY A N 1
ATOM 553 C CA . GLY A 1 72 ? 6.788 -4.781 10.001 1.00 96.88 72 GLY A CA 1
ATOM 554 C C . GLY A 1 72 ? 7.721 -4.889 8.797 1.00 96.88 72 GLY A C 1
ATOM 555 O O . GLY A 1 72 ? 7.395 -4.378 7.723 1.00 96.88 72 GLY A O 1
ATOM 556 N N . ASP A 1 73 ? 8.840 -5.588 8.966 1.00 97.62 73 ASP A N 1
ATOM 557 C CA . ASP A 1 73 ? 9.881 -5.686 7.942 1.00 97.62 73 ASP A CA 1
ATOM 558 C C . ASP A 1 73 ? 9.436 -6.530 6.751 1.00 97.62 73 ASP A C 1
ATOM 560 O O . ASP A 1 73 ? 9.569 -6.086 5.612 1.00 97.62 73 ASP A O 1
ATOM 564 N N . ALA A 1 74 ? 8.801 -7.681 6.990 1.00 97.31 74 ALA A N 1
ATOM 565 C CA . ALA A 1 74 ? 8.274 -8.539 5.926 1.00 97.31 74 ALA A CA 1
ATOM 566 C C . ALA A 1 74 ? 7.269 -7.795 5.026 1.00 97.31 74 ALA A C 1
ATOM 568 O O . ALA A 1 74 ? 7.341 -7.868 3.795 1.00 97.31 74 ALA A O 1
ATOM 569 N N . ARG A 1 75 ? 6.369 -7.000 5.624 1.00 97.19 75 ARG A N 1
ATOM 570 C CA . ARG A 1 75 ? 5.382 -6.201 4.882 1.00 97.19 75 ARG A CA 1
ATOM 571 C C . ARG A 1 75 ? 6.015 -5.154 3.981 1.00 97.19 75 ARG A C 1
ATOM 573 O O . ARG A 1 75 ? 5.549 -4.969 2.856 1.00 97.19 75 ARG A O 1
ATOM 580 N N . ARG A 1 76 ? 7.045 -4.465 4.480 1.00 97.69 76 ARG A N 1
ATOM 581 C CA . ARG A 1 76 ? 7.784 -3.444 3.724 1.00 97.69 76 ARG A CA 1
ATOM 582 C C . ARG A 1 76 ? 8.639 -4.087 2.642 1.00 97.69 76 ARG A C 1
ATOM 584 O O . ARG A 1 76 ? 8.597 -3.631 1.506 1.00 97.69 76 ARG A O 1
ATOM 591 N N . ALA A 1 77 ? 9.340 -5.169 2.974 1.00 98.19 77 ALA A N 1
ATOM 592 C CA . ALA A 1 77 ? 10.172 -5.922 2.046 1.00 98.19 77 ALA A CA 1
ATOM 593 C C . ALA A 1 77 ? 9.366 -6.419 0.843 1.00 98.19 77 ALA A C 1
ATOM 595 O O . ALA A 1 77 ? 9.805 -6.223 -0.284 1.00 98.19 77 ALA A O 1
ATOM 596 N N . PHE A 1 78 ? 8.160 -6.962 1.050 1.00 97.38 78 PHE A N 1
ATOM 597 C CA . PHE A 1 78 ? 7.274 -7.353 -0.053 1.00 97.38 78 PHE A CA 1
ATOM 598 C C . PHE A 1 78 ? 6.981 -6.184 -1.005 1.00 97.38 78 PHE A C 1
ATOM 600 O O . PHE A 1 78 ? 7.162 -6.301 -2.217 1.00 97.38 78 PHE A O 1
ATOM 607 N N . SER A 1 79 ? 6.560 -5.041 -0.457 1.00 98.06 79 SER A N 1
ATOM 608 C CA . SER A 1 79 ? 6.231 -3.861 -1.260 1.00 98.06 79 SER A CA 1
ATOM 609 C C . SER A 1 79 ? 7.459 -3.310 -1.993 1.00 98.06 79 SER A C 1
ATOM 611 O O . SER A 1 79 ? 7.376 -2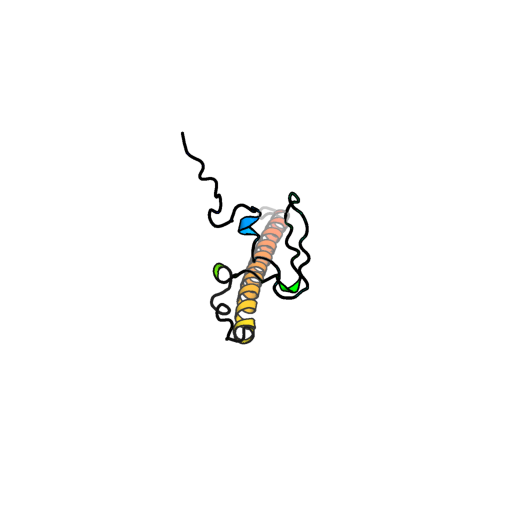.987 -3.175 1.00 98.06 79 SER A O 1
ATOM 613 N N . TYR A 1 80 ? 8.614 -3.237 -1.326 1.00 98.44 80 TYR A N 1
ATOM 614 C CA . TYR A 1 80 ? 9.856 -2.761 -1.936 1.00 98.44 80 TYR A CA 1
ATOM 615 C C . TYR A 1 80 ? 10.410 -3.717 -2.983 1.00 98.44 80 TYR A C 1
ATOM 617 O O . TYR A 1 80 ? 10.936 -3.252 -3.990 1.00 98.44 80 TYR A O 1
ATOM 625 N N . LEU A 1 81 ? 10.255 -5.026 -2.798 1.00 98.62 81 LEU A N 1
ATOM 626 C CA . LEU A 1 81 ? 10.664 -6.014 -3.787 1.00 98.62 81 LEU A CA 1
ATOM 627 C C . LEU A 1 81 ? 9.823 -5.887 -5.057 1.00 98.62 81 LEU A C 1
ATOM 629 O O . LEU A 1 81 ? 10.394 -5.867 -6.141 1.00 98.62 81 LEU A O 1
ATOM 633 N N . MET A 1 82 ? 8.500 -5.740 -4.939 1.00 98.25 82 MET A N 1
ATOM 634 C CA . MET A 1 82 ? 7.623 -5.538 -6.101 1.00 98.25 82 MET A CA 1
ATOM 635 C C . MET A 1 82 ? 7.943 -4.246 -6.858 1.00 98.25 82 MET A C 1
ATOM 637 O O . MET A 1 82 ? 8.044 -4.249 -8.086 1.00 98.25 82 MET A O 1
ATOM 641 N N . THR A 1 83 ? 8.151 -3.139 -6.143 1.00 98.50 83 THR A N 1
ATOM 642 C CA . THR A 1 83 ? 8.559 -1.876 -6.773 1.00 98.50 83 THR A CA 1
ATOM 643 C C . THR A 1 83 ? 9.942 -1.999 -7.412 1.00 98.50 83 THR A C 1
ATOM 645 O O . THR A 1 83 ? 10.135 -1.588 -8.554 1.00 98.50 83 THR A O 1
ATOM 648 N N . GLY A 1 84 ? 10.901 -2.597 -6.704 1.00 98.50 84 GLY A N 1
ATOM 649 C CA . GLY A 1 84 ? 12.269 -2.783 -7.177 1.00 98.50 84 GLY A CA 1
ATOM 650 C C . GLY A 1 84 ? 12.346 -3.667 -8.420 1.00 98.50 84 GLY A C 1
ATOM 651 O O . GLY A 1 84 ? 13.011 -3.299 -9.385 1.00 98.50 84 GLY A O 1
ATOM 652 N N . SER A 1 85 ? 11.625 -4.790 -8.446 1.00 98.50 85 SER A N 1
ATOM 653 C CA . SER A 1 85 ? 11.586 -5.688 -9.605 1.00 98.50 85 SER A CA 1
ATOM 654 C C . SER A 1 85 ? 10.972 -5.004 -10.825 1.00 98.50 85 SER A C 1
ATOM 656 O O . SER A 1 85 ? 11.540 -5.063 -11.915 1.00 98.50 85 SER A O 1
ATOM 658 N N . THR A 1 86 ? 9.865 -4.282 -10.630 1.00 98.56 86 THR A N 1
ATOM 659 C CA . THR A 1 86 ? 9.202 -3.519 -11.694 1.00 98.56 86 THR A CA 1
ATOM 660 C C . THR A 1 86 ? 10.131 -2.453 -12.271 1.00 98.56 86 THR A C 1
ATOM 662 O O . THR A 1 86 ? 10.210 -2.303 -13.489 1.00 98.56 86 THR A O 1
ATOM 665 N N . LEU A 1 87 ? 10.888 -1.750 -11.422 1.00 98.69 87 LEU A N 1
ATOM 666 C CA . LEU A 1 87 ? 11.869 -0.760 -11.866 1.00 98.69 87 LEU A CA 1
ATOM 667 C C . LEU A 1 87 ? 13.002 -1.383 -12.682 1.00 98.69 87 LEU A C 1
ATOM 669 O O . LEU A 1 87 ? 13.349 -0.845 -13.729 1.00 98.69 87 LEU A O 1
ATOM 673 N N . VAL A 1 88 ? 13.564 -2.513 -12.246 1.00 98.62 88 VAL A N 1
ATOM 674 C CA . VAL A 1 88 ? 14.639 -3.197 -12.986 1.00 98.62 88 VAL A CA 1
ATOM 675 C C . VAL A 1 88 ? 14.164 -3.602 -14.380 1.00 98.62 88 VAL A C 1
ATOM 677 O O . VAL A 1 88 ? 14.850 -3.327 -15.366 1.00 98.62 88 VAL A O 1
ATOM 680 N N . VAL A 1 89 ? 12.974 -4.200 -14.472 1.00 98.62 89 VAL A N 1
ATOM 681 C CA . VAL A 1 89 ? 12.371 -4.561 -15.761 1.00 98.62 89 VAL A CA 1
ATOM 682 C C . VAL A 1 89 ? 12.134 -3.312 -16.607 1.00 98.62 89 VAL A C 1
ATOM 684 O O . VAL A 1 89 ? 12.540 -3.289 -17.764 1.00 98.62 89 VAL A O 1
ATOM 687 N N . GLY A 1 90 ? 11.551 -2.256 -16.035 1.00 98.62 90 GLY A N 1
ATOM 688 C CA . GLY A 1 90 ? 11.270 -1.002 -16.739 1.00 98.62 90 GLY A CA 1
ATOM 689 C C . GLY A 1 90 ? 12.521 -0.301 -17.280 1.00 98.62 90 GLY A C 1
ATOM 690 O O . GLY A 1 90 ? 12.522 0.188 -18.405 1.00 98.62 90 GLY A O 1
ATOM 691 N N . VAL A 1 91 ? 13.615 -0.279 -16.516 1.00 98.69 91 VAL A N 1
ATOM 692 C CA . VAL A 1 91 ? 14.889 0.301 -16.970 1.00 98.69 91 VAL A CA 1
ATOM 693 C C . VAL A 1 91 ? 15.503 -0.542 -18.083 1.00 98.69 91 VAL A C 1
ATOM 695 O O . VAL A 1 91 ? 16.016 0.008 -19.057 1.00 98.69 91 VAL A O 1
ATOM 698 N N . TYR A 1 92 ? 15.442 -1.871 -17.972 1.00 98.44 92 TYR A N 1
ATOM 699 C CA . TYR A 1 92 ? 15.947 -2.756 -19.016 1.00 98.44 92 TYR A CA 1
ATOM 700 C C . TYR A 1 92 ? 15.157 -2.601 -20.318 1.00 98.44 92 TYR A C 1
ATOM 702 O O . TYR A 1 92 ? 15.758 -2.424 -21.378 1.00 98.44 92 TYR A O 1
ATOM 710 N N . THR A 1 93 ? 13.824 -2.596 -20.250 1.00 98.56 93 THR A N 1
ATOM 711 C CA . THR A 1 93 ? 12.981 -2.398 -21.434 1.00 98.56 93 THR A CA 1
ATOM 712 C C . THR A 1 93 ? 13.234 -1.028 -22.056 1.00 98.56 93 THR A C 1
ATOM 714 O O . THR A 1 93 ? 13.497 -0.957 -23.255 1.00 98.56 93 THR A O 1
ATOM 717 N N . ALA A 1 94 ? 13.288 0.042 -21.257 1.00 98.44 94 ALA A N 1
ATOM 718 C CA . ALA A 1 94 ? 13.631 1.378 -21.740 1.00 98.44 94 ALA A CA 1
ATOM 719 C C . ALA A 1 94 ? 14.997 1.402 -22.441 1.00 98.44 94 ALA A C 1
ATOM 721 O O . ALA A 1 94 ? 15.098 1.908 -23.557 1.00 98.44 94 ALA A O 1
ATOM 722 N N . LYS A 1 95 ? 16.028 0.790 -21.838 1.00 98.00 95 LYS A N 1
ATOM 723 C CA . LYS A 1 95 ? 17.359 0.667 -22.448 1.00 98.00 95 LYS A CA 1
ATOM 724 C C . LYS A 1 95 ? 17.271 0.001 -23.819 1.00 98.00 95 LYS A C 1
ATOM 726 O O . LYS A 1 95 ? 17.794 0.542 -24.784 1.00 98.00 95 LYS A O 1
ATOM 731 N N . THR A 1 96 ? 16.602 -1.146 -23.915 1.00 97.88 96 THR A N 1
ATOM 732 C CA . THR A 1 96 ? 16.499 -1.885 -25.183 1.00 97.88 96 THR A CA 1
ATOM 733 C C . THR A 1 96 ? 15.770 -1.093 -26.265 1.00 97.88 96 THR A C 1
ATOM 735 O O . THR A 1 96 ? 16.263 -1.020 -27.387 1.00 97.88 96 THR A O 1
ATOM 738 N N . VAL A 1 97 ? 14.654 -0.441 -25.926 1.00 98.38 97 VAL A N 1
ATOM 739 C CA . VAL A 1 97 ? 13.873 0.366 -26.871 1.00 98.38 97 VAL A CA 1
ATOM 740 C C . VAL A 1 97 ? 14.693 1.556 -27.362 1.00 98.38 97 VAL A C 1
ATOM 742 O O . VAL A 1 97 ? 14.821 1.753 -28.566 1.00 98.38 97 VAL A O 1
ATOM 745 N N . VAL A 1 98 ? 15.317 2.313 -26.457 1.00 97.88 98 VAL A N 1
ATOM 746 C CA . VAL A 1 98 ? 16.153 3.466 -26.831 1.00 97.88 98 VAL A CA 1
ATOM 747 C C . VAL A 1 98 ? 17.322 3.035 -27.721 1.00 97.88 98 VAL A C 1
ATOM 749 O O . VAL A 1 98 ? 17.581 3.673 -28.738 1.00 97.88 98 VAL A O 1
ATOM 752 N N . THR A 1 99 ? 17.987 1.921 -27.400 1.00 97.12 99 THR A N 1
ATOM 753 C CA . THR A 1 99 ? 19.070 1.385 -28.237 1.00 97.12 99 THR A CA 1
ATOM 754 C C . THR A 1 99 ? 18.581 0.964 -29.624 1.00 97.12 99 THR A C 1
ATOM 756 O O . THR A 1 99 ? 19.290 1.187 -30.602 1.00 97.12 99 THR A O 1
ATOM 759 N N . GLN A 1 100 ? 17.378 0.396 -29.749 1.00 96.62 100 GLN A N 1
ATOM 760 C CA . GLN A 1 100 ? 16.794 0.078 -31.057 1.00 96.62 100 GLN A CA 1
ATOM 761 C C . GLN A 1 100 ? 16.548 1.341 -31.891 1.00 96.62 100 GLN A C 1
ATOM 763 O O . GLN A 1 100 ? 16.888 1.358 -33.074 1.00 96.62 100 GLN A O 1
ATOM 768 N N . PHE A 1 101 ? 16.035 2.413 -31.278 1.00 96.06 101 PHE A N 1
ATOM 769 C CA . PHE A 1 101 ? 15.867 3.701 -31.956 1.00 96.06 101 PHE A CA 1
ATOM 770 C C . PHE A 1 101 ? 17.204 4.280 -32.430 1.00 96.06 101 PHE A C 1
ATOM 772 O O . PHE A 1 101 ? 17.318 4.665 -33.592 1.00 96.06 101 PHE A O 1
ATOM 779 N N . GLU A 1 102 ? 18.238 4.293 -31.586 1.00 95.25 102 GLU A N 1
ATOM 780 C CA . GLU A 1 102 ? 19.570 4.768 -31.986 1.00 95.25 102 GLU A CA 1
ATOM 781 C C . GLU A 1 102 ? 20.159 3.913 -33.117 1.00 95.25 102 GLU A C 1
ATOM 783 O O . GLU A 1 102 ? 20.637 4.444 -34.119 1.00 95.25 102 GLU A O 1
ATOM 788 N N . SER A 1 103 ? 20.077 2.585 -32.991 1.00 93.69 103 SER A N 1
ATOM 789 C CA . SER A 1 103 ? 20.579 1.656 -34.004 1.00 93.69 103 SER A CA 1
ATOM 790 C C . SER A 1 103 ? 19.886 1.830 -35.352 1.00 93.69 103 SER A C 1
ATOM 792 O O . SER A 1 103 ? 20.525 1.619 -36.376 1.00 93.69 103 SER A O 1
ATOM 794 N N . SER A 1 104 ? 18.611 2.225 -35.367 1.00 93.25 104 SER A N 1
ATOM 795 C CA . SER A 1 104 ? 17.869 2.475 -36.607 1.00 93.25 104 SER A CA 1
ATOM 796 C C . SER A 1 104 ? 18.351 3.710 -37.382 1.00 93.25 104 SER A C 1
ATOM 798 O O . SER A 1 104 ? 18.116 3.796 -38.581 1.00 93.25 104 SER A O 1
ATOM 800 N N . MET A 1 105 ? 19.042 4.650 -36.722 1.00 93.06 105 MET A N 1
ATOM 801 C CA . MET A 1 105 ? 19.599 5.865 -37.343 1.00 93.06 105 MET A CA 1
ATOM 802 C C . MET A 1 105 ? 21.068 5.710 -37.768 1.00 93.06 105 MET A C 1
ATOM 804 O O . MET A 1 105 ? 21.648 6.633 -38.340 1.00 93.06 105 MET A O 1
ATOM 808 N N . ARG A 1 106 ? 21.698 4.574 -37.450 1.00 88.44 106 ARG A N 1
ATOM 809 C CA . ARG A 1 106 ? 23.089 4.272 -37.815 1.00 88.44 106 ARG A CA 1
ATOM 810 C C . ARG A 1 106 ? 23.184 3.741 -39.246 1.00 88.44 106 ARG A C 1
ATOM 812 O O . ARG A 1 106 ? 22.175 3.421 -39.864 1.00 88.44 106 ARG A O 1
ATOM 819 N N . ALA A 1 107 ? 24.417 3.649 -39.753 1.00 82.75 107 ALA A N 1
ATOM 820 C CA . ALA A 1 107 ? 24.713 3.013 -41.033 1.00 82.75 107 ALA A CA 1
ATOM 821 C C . ALA A 1 107 ? 24.034 1.637 -41.110 1.00 82.75 107 ALA A C 1
ATOM 823 O O . ALA A 1 107 ? 24.228 0.788 -40.234 1.00 82.75 107 ALA A O 1
ATOM 824 N N . SER A 1 108 ? 23.192 1.474 -42.129 1.00 84.12 108 SER A N 1
ATOM 825 C CA . SER A 1 108 ? 22.502 0.219 -42.400 1.00 84.12 108 SER A CA 1
ATOM 826 C C . SER A 1 108 ? 23.498 -0.810 -42.935 1.00 84.12 108 SER A C 1
ATOM 828 O O . SER A 1 108 ? 24.593 -0.467 -43.364 1.00 84.12 108 SER A O 1
ATOM 830 N N . ALA A 1 109 ? 23.135 -2.086 -42.913 1.00 80.62 109 ALA A N 1
ATOM 831 C CA . ALA A 1 109 ? 24.032 -3.164 -43.323 1.00 80.62 109 ALA A CA 1
ATOM 832 C C . ALA A 1 109 ? 24.417 -3.151 -44.822 1.00 80.62 109 ALA A C 1
ATOM 834 O O . ALA A 1 109 ? 25.254 -3.958 -45.217 1.00 80.62 109 ALA A O 1
ATOM 835 N N . ASP A 1 110 ? 23.802 -2.300 -45.653 1.00 80.19 110 ASP A N 1
ATOM 836 C CA . ASP A 1 110 ? 24.040 -2.218 -47.101 1.00 80.19 110 ASP A CA 1
ATOM 837 C C . ASP A 1 110 ? 24.917 -1.033 -47.556 1.00 80.19 110 ASP A C 1
ATOM 839 O O . ASP A 1 110 ? 25.128 -0.893 -48.763 1.00 80.19 110 ASP A O 1
ATOM 843 N N . VAL A 1 111 ? 25.444 -0.214 -46.631 1.00 64.81 111 VAL A N 1
ATOM 844 C CA . VAL A 1 111 ? 26.420 0.859 -46.929 1.00 64.81 111 VAL A CA 1
ATOM 845 C C . VAL A 1 111 ? 27.848 0.499 -46.538 1.00 64.81 111 VAL A C 1
ATOM 847 O O . VAL A 1 111 ? 28.042 -0.171 -45.498 1.00 64.81 111 VAL A O 1
#

InterPro domains:
  IPR004192 Cytochrome b-c1 complex subunit Rieske, transmembrane domain [PF02921] (45-110)
  IPR011070 Globular protein, non-globular alpha/beta subunit [SSF56568] (1-43)
  IPR015248 Ubiquinol-cytochrome c reductase iron-sulphur subunit, N-terminal [PF09165] (1-42)
  IPR037008 Cytochrome bc1 complex subunit Rieske, transmembrane domain superfamily [G3DSA:1.20.5.270] (44-107)